Protein AF-A0A1D7X9S5-F1 (afdb_monomer_lite)

pLDDT: mean 89.92, std 9.5, range [57.69, 98.19]

Foldseek 3Di:
DCVVQVFDWLVPDPAQEWEWWAFPVVRDIDIDRTDTPVLRVCLQDQAPPPHQFHQDPNTGTHHRVVPDDPVNQCVVCPPVPRHHYD

InterPro domains:
  IPR002641 Patatin-like phospholipase domain [PF01734] (32-75)
  IPR002641 Patatin-like phospholipase domain [PS51635] (1-76)
  IPR016035 Acyl transferase/acyl hydrolase/lysophospholipase [SSF52151] (3-76)

Radius of gyration: 12.44 Å; chains: 1; bounding box: 27×31×32 Å

Sequence (86 aa):
MRTLTRGLTFAELKVPLYVVAVDVESGELVVLDRGGVADAVRASIAMPGLFVPKRLGGRLLVDGAVLASLPRLLALFAGKAHRLFL

Organism: Neomoorella thermoacetica (NCBI:txid1525)

Secondary structure (DSSP, 8-state):
-TTTTTT-BGGG-SS-EEEEEEETTTTEEEEE-SSBHHHHHHHHT--TTTSPPEEETTEEEEEGGGT--HHHHHHHTTT-TT-EE-

Structure (mmCIF, N/CA/C/O backbone):
data_AF-A0A1D7X9S5-F1
#
_entry.id   AF-A0A1D7X9S5-F1
#
loop_
_atom_site.group_PDB
_atom_site.id
_atom_site.type_symbol
_atom_site.label_atom_id
_atom_site.label_alt_id
_atom_site.label_comp_id
_atom_site.label_asym_id
_atom_site.label_entity_id
_atom_site.label_seq_id
_atom_site.pdbx_PDB_ins_code
_atom_site.Cartn_x
_atom_site.Cartn_y
_atom_site.Cartn_z
_atom_site.occupancy
_atom_site.B_iso_or_equiv
_atom_site.auth_seq_id
_atom_site.auth_comp_id
_atom_site.auth_asym_id
_atom_site.auth_atom_id
_atom_site.pdbx_PDB_model_num
ATOM 1 N N . MET A 1 1 ? -6.656 -12.498 5.518 1.00 81.19 1 MET A N 1
ATOM 2 C CA . MET A 1 1 ? -6.466 -11.089 5.940 1.00 81.19 1 MET A CA 1
ATOM 3 C C . MET A 1 1 ? -7.656 -10.520 6.706 1.00 81.19 1 MET A C 1
ATOM 5 O O . MET A 1 1 ? -7.430 -10.008 7.790 1.00 81.19 1 MET A O 1
ATOM 9 N N . ARG A 1 2 ? -8.909 -10.656 6.236 1.00 82.56 2 ARG A N 1
ATOM 10 C CA . ARG A 1 2 ? -10.087 -10.071 6.918 1.00 82.56 2 ARG A CA 1
ATOM 11 C C . ARG A 1 2 ? -10.260 -10.452 8.395 1.00 82.56 2 ARG A C 1
ATOM 13 O O . ARG A 1 2 ? -10.622 -9.588 9.181 1.00 82.56 2 ARG A O 1
ATOM 20 N N . THR A 1 3 ? -9.954 -11.691 8.783 1.00 86.56 3 THR A N 1
ATOM 21 C CA . THR A 1 3 ? -10.026 -12.135 10.188 1.00 86.56 3 THR A CA 1
ATOM 22 C C . THR A 1 3 ? -9.026 -11.401 11.087 1.00 86.56 3 THR A C 1
ATOM 24 O O . THR A 1 3 ? -9.383 -10.983 12.181 1.00 86.56 3 THR A O 1
ATOM 27 N N . LEU A 1 4 ? -7.795 -11.178 10.605 1.00 86.81 4 LEU A N 1
ATOM 28 C CA . LEU A 1 4 ? -6.741 -10.482 11.357 1.00 86.81 4 LEU A CA 1
ATOM 29 C C . LEU A 1 4 ? -7.049 -8.993 11.520 1.00 86.81 4 LEU A C 1
ATOM 31 O O . LEU A 1 4 ? -6.841 -8.428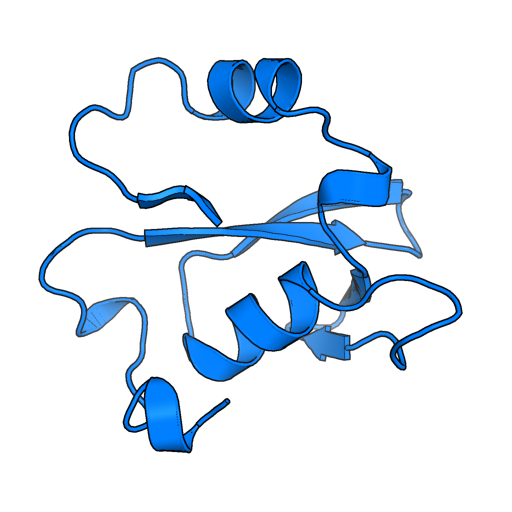 12.588 1.00 86.81 4 LEU A O 1
ATOM 35 N N . THR A 1 5 ? -7.596 -8.366 10.479 1.00 89.38 5 THR A N 1
ATOM 36 C CA . THR A 1 5 ? -7.985 -6.950 10.523 1.00 89.38 5 THR A CA 1
ATOM 37 C C . THR A 1 5 ? -9.388 -6.737 11.087 1.00 89.38 5 THR A C 1
ATOM 39 O O . THR A 1 5 ? -9.861 -5.606 11.076 1.00 89.38 5 THR A O 1
ATOM 42 N N . ARG A 1 6 ? -10.094 -7.801 11.505 1.00 93.06 6 ARG A N 1
ATOM 43 C CA . ARG A 1 6 ? -11.502 -7.774 11.950 1.00 93.06 6 ARG A CA 1
ATOM 44 C C . ARG A 1 6 ? -12.454 -7.062 10.977 1.00 93.06 6 ARG A C 1
ATOM 46 O O . ARG A 1 6 ? -13.442 -6.475 11.394 1.00 93.06 6 ARG A O 1
ATOM 53 N N . GLY A 1 7 ? -12.139 -7.086 9.681 1.00 93.62 7 GLY A N 1
ATOM 54 C CA . GLY A 1 7 ? -12.926 -6.399 8.652 1.00 93.62 7 GLY A CA 1
ATOM 55 C C . GLY A 1 7 ? -12.881 -4.864 8.687 1.00 93.62 7 GLY A C 1
ATOM 56 O O . GLY A 1 7 ? -13.642 -4.254 7.947 1.00 93.62 7 GLY A O 1
ATOM 57 N N . LEU A 1 8 ? -11.994 -4.253 9.482 1.00 96.50 8 LEU A N 1
ATOM 58 C CA . LEU A 1 8 ? -11.913 -2.797 9.631 1.00 96.50 8 LEU A CA 1
ATOM 59 C C . LEU A 1 8 ? -11.588 -2.069 8.319 1.00 96.50 8 LEU A C 1
ATOM 61 O O . LEU A 1 8 ? -10.827 -2.552 7.466 1.00 96.50 8 LEU A O 1
ATOM 65 N N . THR A 1 9 ? -12.115 -0.856 8.216 1.00 97.38 9 THR A N 1
ATOM 66 C CA . THR A 1 9 ? -11.758 0.152 7.219 1.00 97.38 9 THR A CA 1
ATOM 67 C C . THR A 1 9 ? -10.721 1.134 7.763 1.00 97.38 9 THR A C 1
ATOM 69 O O . THR A 1 9 ? -10.518 1.246 8.971 1.00 97.38 9 THR A O 1
ATOM 72 N N . PHE A 1 10 ? -10.052 1.874 6.874 1.00 96.06 10 PHE A N 1
ATOM 73 C CA . PHE A 1 10 ? -9.070 2.892 7.281 1.00 96.06 10 PHE A CA 1
ATOM 74 C C . PHE A 1 10 ? -9.678 3.989 8.171 1.00 96.06 10 PHE A C 1
ATOM 76 O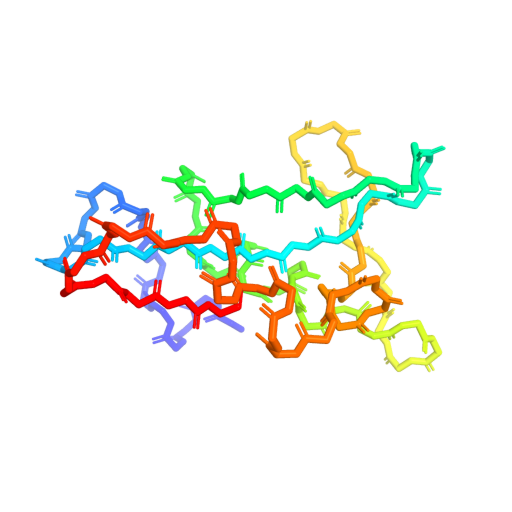 O . PHE A 1 10 ? -8.996 4.491 9.059 1.00 96.06 10 PHE A O 1
ATOM 83 N N . ALA A 1 11 ? -10.956 4.330 7.966 1.00 96.88 11 ALA A N 1
ATOM 84 C CA . ALA A 1 11 ? -11.660 5.351 8.743 1.00 96.88 11 ALA A CA 1
ATOM 85 C C . ALA A 1 11 ? -11.914 4.936 10.205 1.00 96.88 11 ALA A C 1
ATOM 87 O O . ALA A 1 11 ? -12.116 5.791 11.061 1.00 96.88 11 ALA A O 1
ATOM 88 N N . GLU A 1 12 ? -11.886 3.634 10.497 1.00 96.75 12 GLU A N 1
ATOM 89 C CA . GLU A 1 12 ? -12.119 3.080 11.836 1.00 96.75 12 GLU A CA 1
ATOM 90 C C . GLU A 1 12 ? -10.819 2.904 12.643 1.00 96.75 12 GLU A C 1
ATOM 92 O O . GLU A 1 12 ? -10.850 2.498 13.808 1.00 96.75 12 GLU A O 1
ATOM 97 N N . LEU A 1 13 ? -9.655 3.181 12.046 1.00 94.19 13 LEU A N 1
ATOM 98 C CA . LEU A 1 13 ? -8.366 3.011 12.710 1.00 94.19 13 LEU A CA 1
ATOM 99 C C . LEU A 1 13 ? -8.073 4.166 13.674 1.00 94.19 13 LEU A C 1
ATOM 101 O O . LEU A 1 13 ? -8.121 5.337 13.311 1.00 94.19 13 LEU A O 1
ATOM 105 N N . LYS A 1 14 ? -7.661 3.824 14.901 1.00 92.75 14 LYS A N 1
ATOM 106 C CA . LYS A 1 14 ? -7.220 4.807 15.912 1.00 92.75 14 LYS A CA 1
ATOM 107 C C . LYS A 1 14 ? -5.918 5.517 15.534 1.00 92.75 14 LYS A C 1
ATOM 109 O O . LYS A 1 14 ? -5.663 6.621 15.999 1.00 92.75 14 LYS A O 1
ATOM 114 N N . VAL A 1 15 ? -5.086 4.858 14.730 1.00 90.94 15 VAL A N 1
ATOM 115 C CA . VAL A 1 15 ? -3.820 5.389 14.220 1.00 90.94 15 VAL A CA 1
ATOM 116 C C . VAL A 1 15 ? -3.916 5.406 12.698 1.00 90.94 15 VAL A C 1
ATOM 118 O O . VAL A 1 15 ? -4.208 4.354 12.122 1.00 90.94 15 VAL A O 1
ATOM 121 N N . PRO A 1 16 ? -3.674 6.547 12.027 1.00 91.31 16 PRO A N 1
ATOM 122 C CA . PRO A 1 16 ? -3.706 6.587 10.575 1.00 91.31 16 PRO A CA 1
ATOM 123 C C . PRO A 1 16 ? -2.659 5.638 9.981 1.00 91.31 16 PRO A C 1
ATOM 125 O O . PRO A 1 16 ? -1.479 5.680 10.346 1.00 91.31 16 PRO A O 1
ATOM 128 N N . LEU A 1 17 ? -3.111 4.799 9.053 1.00 91.75 17 LEU A N 1
ATOM 129 C CA . LEU A 1 17 ? -2.309 3.811 8.343 1.00 91.75 17 LEU A CA 1
ATOM 130 C C . LEU A 1 17 ? -2.249 4.182 6.862 1.00 91.75 17 LEU A C 1
ATOM 132 O O . LEU A 1 17 ? -3.267 4.534 6.268 1.00 91.75 17 LEU A O 1
ATOM 136 N N . TYR A 1 18 ? -1.068 4.046 6.273 1.00 92.44 18 TYR A N 1
ATOM 137 C CA . TYR A 1 18 ? -0.839 4.163 4.839 1.00 92.44 18 TYR A CA 1
ATOM 138 C C . TYR A 1 18 ? -0.221 2.862 4.350 1.00 92.44 18 TYR A C 1
ATOM 140 O O . TYR A 1 18 ? 0.779 2.411 4.903 1.00 92.44 18 TYR A O 1
ATOM 148 N N . VAL A 1 19 ? -0.823 2.263 3.331 1.00 94.12 19 VAL A N 1
ATOM 149 C CA . VAL A 1 19 ? -0.349 1.006 2.748 1.00 94.12 19 VAL A CA 1
ATOM 150 C C . VAL A 1 19 ? 0.122 1.274 1.325 1.00 94.12 19 VAL A C 1
ATOM 152 O O . VAL A 1 19 ? -0.592 1.929 0.569 1.00 94.12 19 VAL A O 1
ATOM 155 N N . VAL A 1 20 ? 1.301 0.797 0.943 1.00 94.81 20 VAL A N 1
ATOM 156 C CA . VAL A 1 20 ? 1.872 1.032 -0.389 1.00 94.81 20 VAL A CA 1
ATOM 157 C C . VAL A 1 20 ? 1.841 -0.238 -1.224 1.00 94.81 20 VAL A C 1
ATOM 159 O O . VAL A 1 20 ? 2.251 -1.309 -0.788 1.00 94.81 20 VAL A O 1
ATOM 162 N N . ALA A 1 21 ? 1.371 -0.100 -2.457 1.00 96.25 21 ALA A N 1
ATOM 163 C CA . ALA A 1 21 ? 1.422 -1.134 -3.481 1.00 96.25 21 ALA A CA 1
ATOM 164 C C . ALA A 1 21 ? 1.987 -0.553 -4.784 1.00 96.25 21 ALA A C 1
ATOM 166 O O . ALA A 1 21 ? 2.156 0.661 -4.912 1.00 96.25 21 ALA A O 1
ATOM 167 N N . VAL A 1 22 ? 2.260 -1.413 -5.758 1.00 96.56 22 VAL A N 1
ATOM 168 C CA . VAL A 1 22 ? 2.657 -1.015 -7.113 1.00 96.56 22 VAL A CA 1
ATOM 169 C C . VAL A 1 22 ? 1.534 -1.344 -8.081 1.00 96.56 22 VAL A C 1
ATOM 171 O O . VAL A 1 22 ? 1.038 -2.468 -8.085 1.00 96.56 22 VAL A O 1
ATOM 174 N N . ASP A 1 23 ? 1.143 -0.382 -8.907 1.00 97.50 23 ASP A N 1
ATOM 175 C CA . ASP A 1 23 ? 0.269 -0.636 -10.050 1.00 97.50 23 ASP A CA 1
ATOM 176 C C . ASP A 1 23 ? 1.094 -1.222 -11.195 1.00 97.50 23 ASP A C 1
ATOM 178 O O . ASP A 1 23 ? 2.049 -0.598 -11.658 1.00 97.50 23 ASP A O 1
ATOM 182 N N . VAL A 1 24 ? 0.759 -2.433 -11.636 1.00 96.12 24 VAL A N 1
ATOM 183 C CA . VAL A 1 24 ? 1.527 -3.107 -12.695 1.00 96.12 24 VAL A CA 1
ATOM 184 C C . VAL A 1 24 ? 1.290 -2.501 -14.070 1.00 96.12 24 VAL A C 1
ATOM 186 O O . VAL A 1 24 ? 2.133 -2.668 -14.944 1.00 96.12 24 VAL A O 1
ATOM 189 N N . GLU A 1 25 ? 0.156 -1.828 -14.276 1.00 95.88 25 GLU A N 1
ATOM 190 C CA . GLU A 1 25 ? -0.179 -1.241 -15.573 1.00 95.88 25 GLU A CA 1
ATOM 191 C C . GLU A 1 25 ? 0.568 0.083 -15.772 1.00 95.88 25 GLU A C 1
ATOM 193 O O . GLU A 1 25 ? 1.127 0.313 -16.842 1.00 95.88 25 GLU A O 1
ATOM 198 N N . SER A 1 26 ? 0.629 0.934 -14.740 1.00 96.25 26 SER A N 1
ATOM 199 C CA . SER A 1 26 ? 1.347 2.215 -14.817 1.00 96.25 26 SER A CA 1
ATOM 200 C C . SER A 1 26 ? 2.807 2.150 -14.362 1.00 96.25 26 SER A C 1
ATOM 202 O O . SER A 1 26 ? 3.592 3.027 -14.715 1.00 96.25 26 SER A O 1
ATOM 204 N N . GLY A 1 27 ? 3.191 1.142 -13.573 1.00 94.19 27 GLY A N 1
ATOM 205 C CA . GLY A 1 27 ? 4.519 1.063 -12.959 1.00 94.19 27 GLY A CA 1
ATOM 206 C C . GLY A 1 27 ? 4.738 2.094 -11.847 1.00 94.19 27 GLY A C 1
ATOM 207 O O . GLY A 1 27 ? 5.877 2.463 -11.563 1.00 94.19 27 GLY A O 1
ATOM 208 N N . GLU A 1 28 ? 3.667 2.588 -11.221 1.00 93.50 28 GLU A N 1
ATOM 209 C CA . GLU A 1 28 ? 3.737 3.621 -10.184 1.00 93.50 28 GLU A CA 1
ATOM 210 C C . GLU A 1 28 ? 3.426 3.082 -8.786 1.00 93.50 28 GLU A C 1
ATOM 212 O O . GLU A 1 28 ? 2.698 2.103 -8.606 1.00 93.50 28 GLU A O 1
ATOM 217 N N . LEU A 1 29 ? 3.951 3.774 -7.770 1.00 93.31 29 LEU A N 1
ATOM 218 C CA . LEU A 1 29 ? 3.564 3.538 -6.383 1.00 93.31 29 LEU A CA 1
ATOM 219 C C . LEU A 1 29 ? 2.166 4.092 -6.130 1.00 93.31 29 LEU A C 1
ATOM 221 O O . LEU A 1 29 ? 1.865 5.245 -6.435 1.00 93.31 29 LEU A O 1
ATOM 225 N N . VAL A 1 30 ? 1.339 3.281 -5.488 1.00 94.81 30 VAL A N 1
ATOM 226 C CA . VAL A 1 30 ? -0.014 3.637 -5.084 1.00 94.81 30 VAL A CA 1
ATOM 227 C C . VAL A 1 30 ? -0.082 3.614 -3.570 1.00 94.81 30 VAL A C 1
ATOM 229 O O . VAL A 1 30 ? 0.148 2.583 -2.940 1.00 94.81 30 VAL A O 1
ATOM 232 N N . VAL A 1 31 ? -0.428 4.758 -2.984 1.00 94.19 31 VAL A N 1
ATOM 233 C CA . VAL A 1 31 ? -0.728 4.860 -1.555 1.00 94.19 31 VAL A CA 1
ATOM 234 C C . VAL A 1 31 ? -2.212 4.575 -1.346 1.00 94.19 31 VAL A C 1
ATOM 236 O O . VAL A 1 31 ? -3.073 5.261 -1.890 1.00 94.19 31 VAL A O 1
ATOM 239 N N . LEU A 1 32 ? -2.500 3.560 -0.543 1.00 95.50 32 LEU A N 1
ATOM 240 C CA . LEU A 1 32 ? -3.830 3.129 -0.143 1.00 95.50 32 LEU A CA 1
ATOM 241 C C . LEU A 1 32 ? -4.087 3.603 1.291 1.00 95.50 32 LEU A C 1
ATOM 243 O O . LEU A 1 32 ? -3.410 3.176 2.229 1.00 95.50 32 LEU A O 1
ATOM 247 N N . ASP A 1 33 ? -5.068 4.486 1.458 1.00 95.00 33 ASP A N 1
ATOM 248 C CA . ASP A 1 33 ? -5.439 5.078 2.751 1.00 95.00 33 ASP A CA 1
ATOM 249 C C . ASP A 1 33 ? -6.961 5.128 2.982 1.00 95.00 33 ASP A C 1
ATOM 251 O O . ASP A 1 33 ? -7.450 5.785 3.903 1.00 95.00 33 ASP A O 1
ATOM 255 N N . ARG A 1 34 ? -7.733 4.432 2.137 1.00 95.88 34 ARG A N 1
ATOM 256 C CA . ARG A 1 34 ? -9.202 4.372 2.176 1.00 95.88 34 ARG A CA 1
ATOM 257 C C . ARG A 1 34 ? -9.709 2.969 1.855 1.00 95.88 34 ARG A C 1
ATOM 259 O O . ARG A 1 34 ? -9.026 2.168 1.223 1.00 95.88 34 ARG A O 1
ATOM 266 N N . GLY A 1 35 ? -10.945 2.684 2.265 1.00 96.56 35 GLY A N 1
ATOM 267 C CA . GLY A 1 35 ? -11.591 1.387 2.049 1.00 96.56 35 GLY A CA 1
ATOM 268 C C . GLY A 1 35 ? -11.217 0.345 3.106 1.00 96.56 35 GLY A C 1
ATOM 269 O O . GLY A 1 35 ? -10.961 0.692 4.258 1.00 96.56 35 GLY A O 1
ATOM 270 N N . GLY A 1 36 ? -11.231 -0.938 2.735 1.00 97.00 36 GLY A N 1
ATOM 271 C CA . GLY A 1 36 ? -10.947 -2.050 3.648 1.00 97.00 36 GLY A CA 1
ATOM 272 C C . GLY A 1 36 ? -9.449 -2.280 3.862 1.00 97.00 36 GLY A C 1
ATOM 273 O O . GLY A 1 36 ? -8.709 -2.504 2.903 1.00 97.00 36 GLY A O 1
ATOM 274 N N . VAL A 1 37 ? -9.008 -2.322 5.123 1.00 96.69 37 VAL A N 1
ATOM 275 C CA . VAL A 1 37 ? -7.584 -2.488 5.477 1.00 96.69 37 VAL A CA 1
ATOM 276 C C . VAL A 1 37 ? -7.047 -3.838 5.001 1.00 96.69 37 VAL A C 1
ATOM 278 O O . VAL A 1 37 ? -5.954 -3.913 4.448 1.00 96.69 37 VAL A O 1
ATOM 281 N N . ALA A 1 38 ? -7.830 -4.912 5.142 1.00 96.75 38 ALA A N 1
ATOM 282 C CA . ALA A 1 38 ? -7.423 -6.242 4.679 1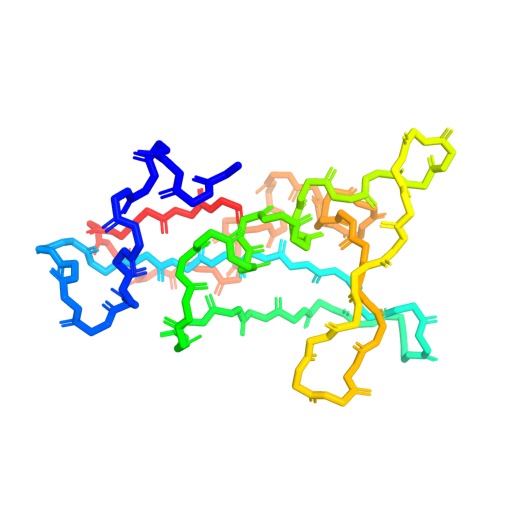.00 96.75 38 ALA A CA 1
ATOM 283 C C . ALA A 1 38 ? -7.162 -6.306 3.172 1.00 96.75 38 ALA A C 1
ATOM 285 O O . ALA A 1 38 ? -6.291 -7.063 2.746 1.00 96.75 38 ALA A O 1
ATOM 286 N N . ASP A 1 39 ? -7.938 -5.569 2.377 1.00 97.19 39 ASP A N 1
ATOM 287 C CA . ASP A 1 39 ? -7.793 -5.562 0.925 1.00 97.19 39 ASP A CA 1
ATOM 288 C C . ASP A 1 39 ? -6.550 -4.767 0.509 1.00 97.19 39 ASP A C 1
ATOM 290 O O . ASP A 1 39 ? -5.801 -5.236 -0.347 1.00 97.19 39 ASP A O 1
ATOM 294 N N . ALA A 1 40 ? -6.278 -3.640 1.177 1.00 96.88 40 ALA A N 1
ATOM 295 C CA . ALA A 1 40 ? -5.059 -2.867 0.960 1.00 96.88 40 ALA A CA 1
ATOM 296 C C . ALA A 1 40 ? -3.798 -3.643 1.362 1.00 96.88 40 ALA A C 1
ATOM 298 O O . ALA A 1 40 ? -2.885 -3.782 0.552 1.00 96.88 40 ALA A O 1
ATOM 299 N N . VAL A 1 41 ? -3.771 -4.237 2.561 1.00 96.19 41 VAL A N 1
ATOM 300 C CA . VAL A 1 41 ? -2.637 -5.063 3.013 1.00 96.19 41 VAL A CA 1
ATOM 301 C C . VAL A 1 41 ? -2.439 -6.259 2.082 1.00 96.19 41 VAL A C 1
ATOM 303 O O . VAL A 1 41 ? -1.316 -6.547 1.690 1.00 96.19 41 VAL A O 1
ATOM 306 N N . ARG A 1 42 ? -3.517 -6.931 1.648 1.00 96.62 42 ARG A N 1
ATOM 307 C CA . ARG A 1 42 ? -3.411 -8.040 0.684 1.00 96.62 42 ARG A CA 1
ATOM 308 C C . ARG A 1 42 ? 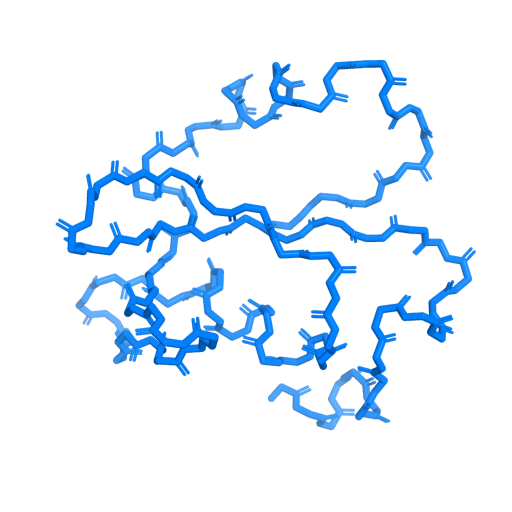-2.823 -7.597 -0.659 1.00 96.62 42 ARG A C 1
ATOM 310 O O . ARG A 1 42 ? -2.170 -8.419 -1.297 1.00 96.62 42 ARG A O 1
ATOM 317 N N . ALA A 1 43 ? -3.083 -6.372 -1.111 1.00 97.12 43 ALA A N 1
ATOM 318 C CA . ALA A 1 43 ? -2.468 -5.833 -2.322 1.00 97.12 43 ALA A CA 1
ATOM 319 C C . ALA A 1 43 ? -0.974 -5.537 -2.112 1.00 97.12 43 ALA A C 1
ATOM 321 O O . ALA A 1 43 ? -0.155 -5.953 -2.920 1.00 97.12 43 ALA A O 1
ATOM 322 N N . SER A 1 44 ? -0.630 -4.903 -0.992 1.00 95.88 44 SER A N 1
ATOM 323 C CA . SER A 1 44 ? 0.738 -4.498 -0.638 1.00 95.88 44 SER A CA 1
ATOM 324 C C . SER A 1 44 ? 1.709 -5.656 -0.400 1.00 95.88 44 SER A C 1
ATOM 326 O O . SER A 1 44 ? 2.897 -5.472 -0.616 1.00 95.88 44 SER A O 1
ATOM 328 N N . ILE A 1 45 ? 1.220 -6.852 -0.050 1.00 95.06 45 ILE A N 1
ATOM 329 C CA . ILE A 1 45 ? 2.051 -8.066 0.095 1.00 95.06 45 ILE A CA 1
ATOM 330 C C . ILE A 1 45 ? 1.986 -9.008 -1.121 1.00 95.06 45 ILE A C 1
ATOM 332 O O . ILE A 1 45 ? 2.355 -10.182 -1.037 1.00 95.06 45 ILE A O 1
ATOM 336 N N . ALA A 1 46 ? 1.407 -8.564 -2.242 1.00 96.56 46 ALA A N 1
ATOM 337 C CA . ALA A 1 46 ? 1.172 -9.405 -3.415 1.00 96.56 46 ALA A CA 1
ATOM 338 C C . ALA A 1 46 ? 2.445 -9.571 -4.267 1.00 96.56 46 ALA A C 1
ATOM 340 O O . ALA A 1 46 ? 2.500 -9.105 -5.405 1.00 96.56 46 ALA A O 1
ATOM 341 N N . MET A 1 47 ? 3.477 -10.203 -3.702 1.00 95.62 47 MET A N 1
ATOM 342 C CA . MET A 1 47 ? 4.780 -10.374 -4.350 1.00 95.62 47 MET A CA 1
ATOM 343 C C . MET A 1 47 ? 4.649 -11.199 -5.644 1.00 95.62 47 MET A C 1
ATOM 345 O O . MET A 1 47 ? 4.134 -12.327 -5.588 1.00 95.62 47 MET A O 1
ATOM 349 N N . PRO A 1 48 ? 5.118 -10.684 -6.799 1.00 93.88 48 PRO A N 1
ATOM 350 C CA . PRO A 1 48 ? 5.108 -11.426 -8.054 1.00 93.88 48 PRO A CA 1
ATOM 351 C C . PRO A 1 48 ? 5.785 -12.796 -7.924 1.00 93.88 48 PRO A C 1
ATOM 353 O O . PRO A 1 48 ? 6.847 -12.928 -7.322 1.00 93.88 48 PRO A O 1
ATOM 356 N N . GLY A 1 49 ? 5.144 -13.833 -8.467 1.00 94.56 49 GLY A N 1
ATOM 357 C CA . GLY A 1 49 ? 5.602 -15.225 -8.374 1.00 94.56 49 GLY A CA 1
ATOM 358 C C . GLY A 1 49 ? 5.169 -15.970 -7.104 1.00 94.56 49 GLY A C 1
ATOM 359 O O . GLY A 1 49 ? 5.129 -17.196 -7.122 1.00 94.56 49 GLY A O 1
ATOM 360 N N . LEU A 1 50 ? 4.775 -15.263 -6.037 1.00 95.88 50 LEU A N 1
ATOM 361 C CA . LEU A 1 50 ? 4.260 -15.871 -4.799 1.00 95.88 50 LEU A CA 1
ATOM 362 C C . LEU A 1 50 ? 2.747 -15.698 -4.647 1.00 9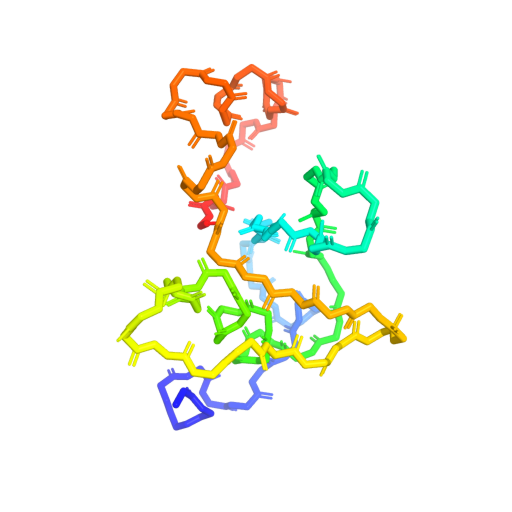5.88 50 LEU A C 1
ATOM 364 O O . LEU A 1 50 ? 2.054 -16.603 -4.186 1.00 95.88 50 LEU A O 1
ATOM 368 N N . PHE A 1 51 ? 2.220 -14.541 -5.048 1.00 95.56 51 PHE A N 1
ATOM 369 C CA . PHE A 1 51 ? 0.807 -14.216 -4.911 1.00 95.56 51 PHE A CA 1
ATOM 370 C C . PHE A 1 51 ? 0.227 -13.665 -6.211 1.00 95.56 51 PHE A C 1
ATOM 372 O O . PHE A 1 51 ? 0.875 -12.924 -6.944 1.00 95.56 51 PHE A O 1
ATOM 379 N N . VAL A 1 52 ? -1.048 -13.978 -6.460 1.00 95.88 52 VAL A N 1
ATOM 380 C CA . VAL A 1 52 ? -1.802 -13.368 -7.563 1.00 95.88 52 VAL A CA 1
ATOM 381 C C . VAL A 1 52 ? -1.949 -11.861 -7.294 1.00 95.88 52 VAL A C 1
ATOM 383 O O . VAL A 1 52 ? -2.354 -11.507 -6.169 1.00 95.88 52 VAL A O 1
ATOM 386 N N . PRO A 1 53 ? -1.661 -10.990 -8.287 1.00 97.06 53 PRO A N 1
ATOM 387 C CA . PRO A 1 53 ? -1.915 -9.557 -8.195 1.00 97.06 53 PRO A CA 1
ATOM 388 C C . PRO A 1 53 ? -3.358 -9.267 -7.775 1.00 97.06 53 PRO A C 1
ATOM 390 O O . PRO A 1 53 ? -4.300 -9.966 -8.159 1.00 97.06 53 PRO A O 1
ATOM 393 N N . LYS A 1 54 ? -3.556 -8.236 -6.959 1.00 97.19 54 LYS A N 1
ATOM 394 C CA . LYS A 1 54 ? -4.868 -7.891 -6.409 1.00 97.19 54 LYS A CA 1
ATOM 395 C C . LYS A 1 54 ? -5.476 -6.748 -7.212 1.00 97.19 54 LYS A C 1
ATOM 397 O O . LYS A 1 54 ? -4.939 -5.647 -7.220 1.00 97.19 54 LYS A O 1
ATOM 402 N N . ARG A 1 55 ? -6.643 -6.974 -7.822 1.00 97.44 55 ARG A N 1
ATOM 403 C CA . ARG A 1 55 ? -7.430 -5.875 -8.396 1.00 97.44 55 ARG A CA 1
ATOM 404 C C . ARG A 1 55 ? -8.128 -5.094 -7.277 1.00 97.44 55 ARG A C 1
ATOM 406 O O . ARG A 1 55 ? -8.854 -5.689 -6.475 1.00 97.44 55 ARG A O 1
ATOM 413 N N . LEU A 1 56 ? -7.896 -3.786 -7.202 1.00 97.12 56 LEU A N 1
ATOM 414 C CA . LEU A 1 56 ? -8.464 -2.897 -6.185 1.00 97.12 56 LEU A CA 1
ATOM 415 C C . LEU A 1 56 ? -8.598 -1.477 -6.746 1.00 97.12 56 LEU A C 1
ATOM 417 O O . LEU A 1 56 ? -7.646 -0.936 -7.296 1.00 97.12 56 LEU A O 1
ATOM 421 N N . GLY A 1 57 ? -9.784 -0.871 -6.618 1.00 93.44 57 GLY A N 1
ATOM 422 C CA . GLY A 1 57 ? -10.023 0.497 -7.103 1.00 93.44 57 GLY A CA 1
ATOM 423 C C . GLY A 1 57 ? -9.771 0.673 -8.607 1.00 93.44 57 GLY A C 1
ATOM 424 O O . GLY A 1 57 ? -9.238 1.694 -9.020 1.00 93.44 57 GLY A O 1
ATOM 425 N N . GLY A 1 58 ? -10.079 -0.350 -9.412 1.00 95.88 58 GLY A N 1
ATOM 426 C CA . GLY A 1 58 ? -9.820 -0.370 -10.857 1.00 95.88 58 GLY A CA 1
ATOM 427 C C . GLY A 1 58 ? -8.395 -0.772 -11.252 1.00 95.88 58 GLY A C 1
ATOM 428 O O . GLY A 1 58 ? -8.206 -1.258 -12.361 1.00 95.88 58 GLY A O 1
ATOM 429 N N . ARG A 1 59 ? -7.428 -0.685 -10.337 1.00 97.25 59 ARG A N 1
ATOM 430 C CA . ARG A 1 59 ? -6.004 -0.953 -10.585 1.00 97.25 59 ARG A CA 1
ATOM 431 C C . ARG A 1 59 ? -5.638 -2.406 -10.333 1.00 97.25 59 ARG A C 1
ATOM 433 O O . ARG A 1 59 ? -6.293 -3.068 -9.522 1.00 97.25 59 ARG A O 1
ATOM 440 N N . LEU A 1 60 ? -4.586 -2.895 -10.984 1.00 97.75 60 LEU A N 1
ATOM 441 C CA . LEU A 1 60 ? -4.016 -4.217 -10.731 1.00 97.75 60 LEU A CA 1
ATOM 442 C C . LEU A 1 60 ? -2.729 -4.062 -9.911 1.00 97.75 60 LEU A C 1
ATOM 444 O O . LEU A 1 60 ? -1.734 -3.538 -10.395 1.00 97.75 60 LEU A O 1
ATOM 448 N N . LEU A 1 61 ? -2.768 -4.484 -8.648 1.00 98.19 61 LEU A N 1
ATOM 449 C CA . LEU A 1 61 ? -1.747 -4.132 -7.664 1.00 98.19 61 LEU A CA 1
ATOM 450 C C . LEU A 1 61 ? -0.871 -5.325 -7.263 1.00 98.19 61 LEU A C 1
ATOM 452 O O . LEU A 1 61 ? -1.377 -6.430 -7.031 1.00 98.19 61 LEU A O 1
ATOM 456 N N . VAL A 1 62 ? 0.428 -5.070 -7.126 1.00 97.75 62 VAL A N 1
ATOM 457 C CA . VAL A 1 62 ? 1.445 -5.982 -6.579 1.00 97.75 62 VAL A CA 1
ATOM 458 C C . VAL A 1 62 ? 2.179 -5.349 -5.396 1.00 97.75 62 VAL A C 1
ATOM 460 O O . VAL A 1 62 ? 1.913 -4.205 -5.022 1.00 97.75 62 VAL A O 1
ATOM 463 N N . ASP A 1 63 ? 3.088 -6.116 -4.800 1.00 95.88 63 ASP A N 1
ATOM 464 C CA . ASP A 1 63 ? 3.841 -5.718 -3.615 1.00 95.88 63 ASP A CA 1
ATOM 465 C C . ASP A 1 63 ? 4.586 -4.380 -3.772 1.00 95.88 63 ASP A C 1
ATOM 467 O O . ASP A 1 63 ? 5.203 -4.104 -4.806 1.00 95.88 63 ASP A O 1
ATOM 471 N N . GLY A 1 64 ? 4.524 -3.542 -2.733 1.00 91.31 64 GLY A N 1
ATOM 472 C CA . GLY A 1 64 ? 5.157 -2.220 -2.708 1.00 91.31 64 GLY A CA 1
ATOM 473 C C . GLY A 1 64 ? 6.685 -2.268 -2.828 1.00 91.31 64 GLY A C 1
ATOM 474 O O . GLY A 1 64 ? 7.295 -1.383 -3.438 1.00 91.31 64 GLY A O 1
ATOM 475 N N . ALA A 1 65 ? 7.308 -3.329 -2.310 1.00 89.75 65 ALA A N 1
ATOM 476 C CA . ALA A 1 65 ? 8.753 -3.529 -2.320 1.00 89.75 65 ALA A CA 1
ATOM 477 C C . ALA A 1 65 ? 9.318 -3.767 -3.727 1.00 89.75 65 ALA A C 1
ATOM 479 O O . ALA A 1 65 ? 10.525 -3.629 -3.921 1.00 89.75 65 ALA A O 1
ATOM 480 N N . VAL A 1 66 ? 8.466 -4.056 -4.721 1.00 91.94 66 VAL A N 1
ATOM 481 C CA . VAL A 1 66 ? 8.880 -4.178 -6.130 1.00 91.94 66 VAL A CA 1
ATOM 482 C C . VAL A 1 66 ? 9.506 -2.875 -6.640 1.00 91.94 66 VAL A C 1
ATOM 484 O O . VAL A 1 66 ? 10.468 -2.922 -7.401 1.00 91.94 66 VAL A O 1
ATOM 487 N N . LEU A 1 67 ? 9.000 -1.711 -6.210 1.00 88.25 67 LEU A N 1
ATOM 488 C CA . LEU A 1 67 ? 9.504 -0.400 -6.652 1.00 88.25 67 LEU A CA 1
ATOM 489 C C . LEU A 1 67 ? 9.998 0.505 -5.522 1.00 88.25 67 LEU A C 1
ATOM 491 O O . LEU A 1 67 ? 10.658 1.515 -5.794 1.00 88.25 67 LEU A O 1
ATOM 495 N N . ALA A 1 68 ? 9.662 0.215 -4.267 1.00 81.50 68 ALA A N 1
ATOM 496 C CA . ALA A 1 68 ? 10.047 1.052 -3.143 1.00 81.50 68 ALA A CA 1
ATOM 497 C C . ALA A 1 68 ? 10.922 0.286 -2.153 1.00 81.50 68 ALA A C 1
ATOM 499 O O . ALA A 1 68 ? 10.449 -0.519 -1.357 1.00 81.50 68 ALA A O 1
ATOM 500 N N . SER A 1 69 ? 12.215 0.607 -2.157 1.00 79.31 69 SER A N 1
ATOM 501 C CA . SER A 1 69 ? 13.088 0.287 -1.032 1.00 79.31 69 SER A CA 1
ATOM 502 C C . SER A 1 69 ? 12.655 1.073 0.210 1.00 79.31 69 SER A C 1
ATOM 504 O O . SER A 1 69 ? 12.054 2.148 0.105 1.00 79.31 69 SER A O 1
ATOM 506 N N . LEU A 1 70 ? 13.000 0.574 1.400 1.00 75.12 70 LEU A N 1
ATOM 507 C CA . LEU A 1 70 ? 12.648 1.227 2.665 1.00 75.12 70 LEU A CA 1
ATOM 508 C C . LEU A 1 70 ? 13.018 2.732 2.705 1.00 75.12 70 LEU A C 1
ATOM 510 O O . LEU A 1 70 ? 12.163 3.526 3.095 1.00 75.12 70 LEU A O 1
ATOM 514 N N . PRO A 1 71 ? 14.201 3.187 2.232 1.00 77.81 71 PRO A N 1
ATOM 515 C CA . PRO A 1 71 ? 14.511 4.621 2.166 1.00 77.81 71 PRO A CA 1
ATOM 516 C C . PRO A 1 71 ? 13.558 5.423 1.270 1.00 77.81 71 PRO A C 1
ATOM 518 O O . PRO A 1 71 ? 13.200 6.554 1.599 1.00 77.81 71 PRO A O 1
ATOM 521 N N . ARG A 1 72 ? 13.115 4.841 0.150 1.00 79.94 72 ARG A N 1
ATOM 522 C CA . ARG A 1 72 ? 12.182 5.487 -0.782 1.00 79.94 72 ARG A CA 1
ATOM 523 C C . ARG A 1 72 ? 10.787 5.622 -0.170 1.00 79.94 72 ARG A C 1
ATOM 525 O O . ARG A 1 72 ? 10.150 6.658 -0.349 1.00 79.94 72 ARG A O 1
ATOM 532 N N . LEU A 1 73 ? 10.350 4.622 0.600 1.00 76.19 73 LEU A N 1
ATOM 533 C CA . LEU A 1 73 ? 9.119 4.699 1.395 1.00 76.19 73 LEU A CA 1
ATOM 534 C C . LEU A 1 73 ? 9.211 5.806 2.448 1.00 76.19 73 LEU A C 1
ATOM 536 O O . LEU A 1 73 ? 8.312 6.635 2.546 1.00 76.19 73 LEU A O 1
ATOM 540 N N . LEU A 1 74 ? 10.316 5.878 3.193 1.00 76.25 74 LEU A N 1
ATOM 541 C CA . LEU A 1 74 ? 10.513 6.925 4.200 1.00 76.25 74 LEU A CA 1
ATOM 542 C C . LEU A 1 74 ? 10.473 8.330 3.587 1.00 76.25 74 LEU A C 1
ATOM 544 O O . LEU A 1 74 ? 9.857 9.222 4.165 1.00 76.25 74 LEU A O 1
ATOM 548 N N . ALA A 1 75 ? 11.063 8.519 2.404 1.00 80.75 75 ALA A N 1
ATOM 549 C CA . ALA A 1 75 ? 11.012 9.792 1.688 1.00 80.75 75 ALA A CA 1
ATOM 550 C C . ALA A 1 75 ? 9.580 10.185 1.283 1.00 80.75 75 ALA A C 1
ATOM 552 O O . ALA A 1 75 ? 9.194 11.340 1.453 1.00 80.75 75 ALA A O 1
ATOM 553 N N . LEU A 1 76 ? 8.766 9.231 0.814 1.00 75.00 76 LEU A N 1
ATOM 554 C CA . LEU A 1 76 ? 7.361 9.466 0.448 1.00 75.00 76 LEU A CA 1
ATOM 555 C C . LEU A 1 76 ? 6.512 9.944 1.638 1.00 75.00 76 LEU A C 1
ATOM 557 O O . LEU A 1 76 ? 5.505 10.635 1.471 1.00 75.00 76 LEU A O 1
ATOM 561 N N . PHE A 1 77 ? 6.919 9.566 2.847 1.00 76.19 77 PHE A N 1
ATOM 562 C CA . PHE A 1 77 ? 6.188 9.835 4.077 1.00 76.19 77 PHE A CA 1
ATOM 563 C C . PHE A 1 77 ? 6.906 10.792 5.032 1.00 76.19 77 PHE A C 1
ATOM 565 O O . PHE A 1 77 ? 6.457 10.976 6.168 1.00 76.19 77 PHE A O 1
ATOM 572 N N . ALA A 1 78 ? 7.978 11.445 4.582 1.00 74.94 78 ALA A N 1
ATOM 573 C CA . ALA A 1 78 ? 8.687 12.442 5.368 1.00 74.94 78 ALA A CA 1
ATOM 574 C C . ALA A 1 78 ? 7.707 13.533 5.850 1.00 74.94 78 ALA A C 1
ATOM 576 O O . ALA A 1 78 ? 6.916 14.071 5.077 1.00 74.94 78 ALA A O 1
ATOM 577 N N . GLY A 1 79 ? 7.712 13.814 7.157 1.00 71.06 79 GLY A N 1
ATOM 578 C CA . GLY A 1 79 ? 6.799 14.775 7.796 1.00 71.06 79 GLY A CA 1
ATOM 579 C C . GLY A 1 79 ? 5.476 14.196 8.322 1.00 71.06 79 GLY A C 1
ATOM 580 O O . GLY A 1 79 ? 4.727 14.904 8.989 1.00 71.06 79 GLY A O 1
ATOM 581 N N . LYS A 1 80 ? 5.183 12.907 8.105 1.00 71.88 80 LYS A N 1
ATOM 582 C CA . LYS A 1 80 ? 3.996 12.221 8.655 1.00 71.88 80 LYS A CA 1
ATOM 583 C C . LYS A 1 80 ? 4.314 11.498 9.973 1.00 71.88 80 LYS A C 1
ATOM 585 O O . LYS A 1 80 ? 4.216 10.275 10.052 1.00 71.88 80 LYS A O 1
ATOM 590 N N . ALA A 1 81 ? 4.697 12.250 11.007 1.00 57.69 81 ALA A N 1
ATOM 591 C CA . ALA A 1 81 ? 4.991 11.694 12.332 1.00 57.69 81 ALA A CA 1
ATOM 592 C C 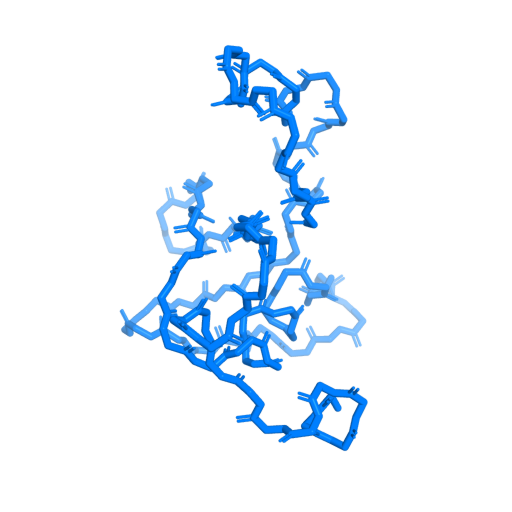. ALA A 1 81 ? 3.773 10.941 12.919 1.00 57.69 81 ALA A C 1
ATOM 594 O O . ALA A 1 81 ? 2.632 11.371 12.754 1.00 57.69 81 ALA A O 1
ATOM 595 N N . HIS A 1 82 ? 4.025 9.819 13.606 1.00 62.38 82 HIS A N 1
ATOM 596 C CA . HIS A 1 82 ? 3.021 8.975 14.290 1.00 62.38 82 HIS A CA 1
ATOM 597 C C . HIS A 1 82 ? 2.029 8.218 13.386 1.00 62.38 82 HIS A C 1
ATOM 599 O O . HIS A 1 82 ? 0.887 7.969 13.777 1.00 62.38 82 HIS A O 1
ATOM 605 N N . ARG A 1 83 ? 2.446 7.839 12.175 1.00 70.38 83 ARG A N 1
ATOM 606 C CA . ARG A 1 83 ? 1.625 7.079 11.218 1.00 70.38 83 ARG A CA 1
ATOM 607 C C . ARG A 1 83 ? 2.297 5.752 10.885 1.00 70.38 83 ARG A C 1
ATOM 609 O O . ARG A 1 83 ? 3.522 5.687 10.824 1.00 70.38 83 ARG A O 1
ATOM 616 N N . LEU A 1 84 ? 1.500 4.697 10.722 1.00 73.62 84 LEU A N 1
ATOM 617 C CA . LEU A 1 84 ? 2.012 3.377 10.349 1.00 73.62 84 LEU A CA 1
ATOM 618 C C . LEU A 1 84 ? 2.111 3.291 8.822 1.00 73.62 84 LEU A C 1
ATOM 620 O O . LEU A 1 84 ? 1.205 3.746 8.119 1.00 73.62 84 LEU A O 1
ATOM 624 N N . PHE A 1 85 ? 3.204 2.711 8.334 1.00 75.56 85 PHE A N 1
ATOM 625 C CA . PHE A 1 85 ? 3.464 2.490 6.914 1.00 75.56 85 PHE A CA 1
ATOM 626 C C . PHE A 1 85 ? 3.699 1.001 6.693 1.00 75.56 85 PHE A C 1
ATOM 628 O O . PHE A 1 85 ? 4.498 0.400 7.414 1.00 75.56 85 PHE A O 1
ATOM 635 N N . LEU A 1 86 ? 2.964 0.428 5.745 1.00 67.38 86 LEU A N 1
ATOM 636 C CA . LEU A 1 86 ? 3.039 -0.976 5.346 1.00 67.38 86 LEU A CA 1
ATOM 637 C C . LEU A 1 86 ? 3.305 -1.071 3.846 1.00 67.38 86 LEU A C 1
ATOM 639 O O . LEU A 1 86 ? 2.661 -0.304 3.094 1.00 67.38 86 LEU A O 1
#